Protein AF-A0AAE9CXM6-F1 (afdb_monomer)

InterPro domains:
  IPR001841 Zinc finger, RING-type [PS50089] (54-93)
  IPR001841 Zinc finger, RING-type [SM00184] (54-92)
  IPR013083 Zinc finger, RING/FYVE/PHD-type [G3DSA:3.30.40.10] (14-126)
  IPR017907 Zinc finger, RING-type, conserved site [PS00518] (68-77)
  IPR047126 RING finger protein 141-like [PTHR12109] (41-121)

Radius of gyration: 16.65 Å; Cα contacts (8 Å, |Δi|>4): 129; chains: 1; bounding box: 44×32×40 Å

Foldseek 3Di:
DPPDDDDADPVLVVLLVVLLVCLVPDPCCVVPVDDSVCSPVSLQVVQADPVSAGPVPNPHHFFKQFSNSHTGNPVVVVVQVVVDVWDADPPPRHTDNCRRVRIDTDDDDDDPVVVVVVVVVVVVVD

Mean predicted aligned error: 8.22 Å

Nearest PDB structures (foldseek):
  7l3l-assembly2_C  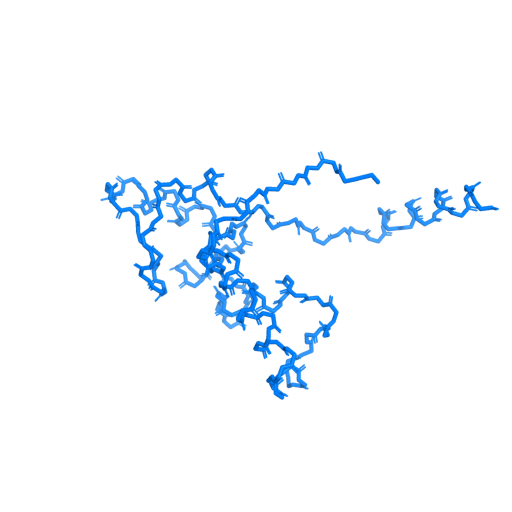TM=8.000E-01  e=2.010E-01  Homo sapiens
  5fey-assembly1_B  TM=5.938E-01  e=2.143E-01  Homo sapiens
  5y88-assembly1_r  TM=5.022E-01  e=2.307E+00  Saccharomyces cerevisiae S288C
  2dam-assembly1_A  TM=4.780E-01  e=8.332E+00  Homo sapiens

Solvent-accessible surface area (backbone atoms only — not comparable to full-atom values): 7677 Å² total; per-residue (Å²): 130,87,88,76,87,81,90,69,52,73,68,38,44,50,50,53,50,52,50,52,50,45,58,75,68,43,75,62,52,75,76,48,97,52,60,92,86,41,68,66,61,57,40,47,61,74,32,25,42,97,86,54,18,7,64,87,77,68,72,45,56,54,44,32,29,31,64,85,58,49,32,30,24,58,68,62,52,56,53,49,48,75,81,27,95,75,42,49,42,91,84,81,57,51,74,41,93,50,59,72,84,59,32,41,80,55,78,76,81,78,52,73,67,57,54,52,52,51,53,57,50,57,64,70,79,109

Sequence (126 aa):
MVVSYKELTFREFLSTYDLHKLMITTKESRKRSVDPMSTSQFILTQTSDVEGNCVICMENINDLLLPCLHAFCIRCIANEMEYRHDFSCPICKTKIKNPIDDSWEVPDAPNQSEVNAYLKEVARDL

pLDDT: mean 81.4, std 12.78, range [47.34, 95.06]

Structure (mmCIF, N/CA/C/O backbone):
data_AF-A0AAE9CXM6-F1
#
_entry.id   AF-A0AAE9CXM6-F1
#
loop_
_atom_site.group_PDB
_atom_site.id
_atom_site.type_symbol
_atom_site.label_atom_id
_atom_site.label_alt_id
_atom_site.label_comp_id
_atom_site.label_asym_id
_atom_site.label_entity_id
_atom_site.label_seq_id
_atom_site.pdbx_PDB_ins_code
_atom_site.Cartn_x
_atom_site.Cartn_y
_atom_site.Cartn_z
_atom_site.occupancy
_atom_site.B_iso_or_equiv
_atom_site.auth_seq_id
_atom_site.auth_comp_id
_atom_site.auth_asym_id
_atom_site.auth_atom_id
_atom_site.pdbx_PDB_model_num
ATOM 1 N N . MET A 1 1 ? -24.964 -3.313 4.311 1.00 47.34 1 MET A N 1
ATOM 2 C CA . MET A 1 1 ? -24.925 -3.936 2.967 1.00 47.34 1 MET A CA 1
ATOM 3 C C . MET A 1 1 ? -23.498 -3.768 2.458 1.00 47.34 1 MET A C 1
ATOM 5 O O . MET A 1 1 ? -22.996 -2.658 2.564 1.00 47.34 1 MET A O 1
ATOM 9 N N . VAL A 1 2 ? -22.798 -4.831 2.048 1.00 49.75 2 VAL A N 1
ATOM 10 C CA . VAL A 1 2 ? -21.427 -4.697 1.512 1.00 49.75 2 VAL A CA 1
ATOM 11 C C . VAL A 1 2 ? -21.542 -4.116 0.105 1.00 49.75 2 VAL A C 1
ATOM 13 O O . VAL A 1 2 ? -22.196 -4.716 -0.742 1.00 49.75 2 VAL A O 1
ATOM 16 N N . VAL A 1 3 ? -20.984 -2.923 -0.105 1.00 62.44 3 VAL A N 1
ATOM 17 C CA . VAL A 1 3 ? -21.179 -2.137 -1.339 1.00 62.44 3 VAL A CA 1
ATOM 18 C C . VAL A 1 3 ? -20.180 -2.529 -2.434 1.00 62.44 3 VAL A C 1
ATOM 20 O O . VAL A 1 3 ? -20.457 -2.35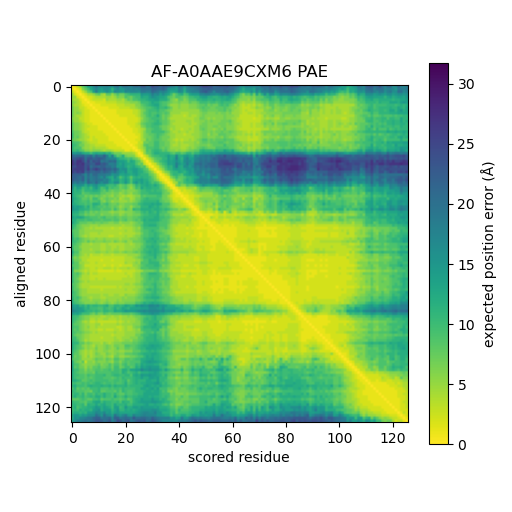8 -3.616 1.00 62.44 3 VAL A O 1
ATOM 23 N N . SER A 1 4 ? -19.042 -3.107 -2.047 1.00 67.69 4 SER A N 1
ATOM 24 C CA . SER A 1 4 ? -18.039 -3.683 -2.939 1.00 67.69 4 SER A CA 1
ATOM 25 C C . SER A 1 4 ? -17.230 -4.747 -2.194 1.00 67.69 4 SER A C 1
ATOM 27 O O . SER A 1 4 ? -17.083 -4.702 -0.972 1.00 67.69 4 SER A O 1
ATOM 29 N N . TYR A 1 5 ? -16.725 -5.731 -2.928 1.00 73.69 5 TYR A N 1
ATOM 30 C CA . TYR A 1 5 ? -15.785 -6.719 -2.419 1.00 73.69 5 TYR A CA 1
ATOM 31 C C . TYR A 1 5 ? -14.724 -6.974 -3.482 1.00 73.69 5 TYR A C 1
ATOM 33 O O . TYR A 1 5 ? -14.954 -6.751 -4.671 1.00 73.69 5 TYR A O 1
ATOM 41 N N . LYS A 1 6 ? -13.560 -7.446 -3.051 1.00 75.44 6 LYS A N 1
ATOM 42 C CA . LYS A 1 6 ? -12.463 -7.804 -3.942 1.00 75.44 6 LYS A CA 1
ATOM 43 C C . LYS A 1 6 ? -11.959 -9.183 -3.570 1.00 75.44 6 LYS A C 1
ATOM 45 O O . LYS A 1 6 ? -11.727 -9.480 -2.398 1.00 75.44 6 LYS A O 1
ATOM 50 N N . GLU A 1 7 ? -11.858 -10.033 -4.580 1.00 83.31 7 GLU A N 1
ATOM 51 C CA . GLU A 1 7 ? -11.359 -11.388 -4.418 1.00 83.31 7 GLU A CA 1
ATOM 52 C C . GLU A 1 7 ? -9.841 -11.350 -4.261 1.00 83.31 7 GLU A C 1
ATOM 54 O O . GLU A 1 7 ? -9.129 -10.782 -5.087 1.00 83.31 7 GLU A O 1
ATOM 59 N N . LEU A 1 8 ? -9.357 -11.947 -3.174 1.00 83.00 8 LEU A N 1
ATOM 60 C CA . LEU A 1 8 ? -7.933 -12.098 -2.923 1.00 83.00 8 LEU A CA 1
ATOM 61 C C . LEU A 1 8 ? -7.427 -13.363 -3.602 1.00 83.00 8 LEU A C 1
ATOM 63 O O . LEU A 1 8 ? -7.972 -14.454 -3.412 1.00 83.00 8 LEU A O 1
ATOM 67 N N . THR A 1 9 ? -6.315 -13.250 -4.313 1.00 86.19 9 THR A N 1
ATOM 68 C CA . THR A 1 9 ? -5.516 -14.418 -4.668 1.00 86.19 9 THR A CA 1
ATOM 69 C C . THR A 1 9 ? -4.988 -15.088 -3.401 1.00 86.19 9 THR A C 1
ATOM 71 O O . THR A 1 9 ? -4.827 -14.466 -2.349 1.00 86.19 9 THR A O 1
ATOM 74 N N . PHE A 1 10 ? -4.628 -16.369 -3.500 1.00 87.75 10 PHE A N 1
ATOM 75 C CA . PHE A 1 10 ? -4.067 -17.105 -2.365 1.00 87.75 10 PHE A CA 1
ATOM 76 C C . PHE A 1 10 ? -2.835 -16.413 -1.750 1.00 87.75 10 PHE A C 1
ATOM 78 O O . PHE A 1 10 ? -2.671 -16.397 -0.534 1.00 87.75 10 PHE A O 1
ATOM 85 N N . ARG A 1 11 ? -1.984 -15.789 -2.577 1.00 84.00 11 ARG A N 1
ATOM 86 C CA . ARG A 1 11 ? -0.796 -15.058 -2.108 1.00 84.00 11 ARG A CA 1
ATOM 87 C C . ARG A 1 11 ? -1.163 -13.805 -1.313 1.00 84.00 11 ARG A C 1
ATOM 89 O O . ARG A 1 11 ? -0.543 -13.540 -0.284 1.00 84.00 11 ARG A O 1
ATOM 96 N N . GLU A 1 12 ? -2.132 -13.037 -1.797 1.00 82.81 12 GLU A N 1
ATOM 97 C CA . GLU A 1 12 ? -2.609 -11.840 -1.101 1.00 82.81 12 GLU A CA 1
ATOM 98 C C . GLU A 1 12 ? -3.301 -12.229 0.205 1.00 82.81 12 GLU A C 1
ATOM 100 O O . GLU A 1 12 ? -2.985 -11.663 1.245 1.00 82.81 12 GLU A O 1
ATOM 105 N N . PHE A 1 13 ? -4.133 -13.277 0.187 1.00 88.00 13 PHE A N 1
ATOM 106 C CA . PHE A 1 13 ? -4.755 -13.821 1.394 1.00 88.00 13 PHE A CA 1
ATOM 107 C C . PHE A 1 13 ? -3.722 -14.204 2.457 1.00 88.00 13 PHE A C 1
ATOM 109 O O . PHE A 1 13 ? -3.863 -13.809 3.613 1.00 88.00 13 PHE A O 1
ATOM 116 N N . LEU A 1 14 ? -2.667 -14.936 2.081 1.00 87.75 14 LEU A N 1
ATOM 117 C CA . LEU A 1 14 ? -1.596 -15.292 3.015 1.00 87.75 14 LEU A CA 1
ATOM 118 C C . LEU A 1 14 ? -0.908 -14.051 3.584 1.00 87.75 14 LEU A C 1
ATOM 120 O O . LEU A 1 14 ? -0.665 -13.992 4.784 1.00 87.75 14 LEU A O 1
ATOM 124 N N . SER A 1 15 ? -0.664 -13.038 2.750 1.00 82.25 15 SER A N 1
ATOM 125 C CA . SER A 1 15 ? -0.055 -11.780 3.192 1.00 82.25 15 SER A CA 1
ATOM 126 C C . SER A 1 15 ? -0.943 -11.064 4.219 1.00 82.25 15 SER A C 1
ATOM 128 O O . SER A 1 15 ? -0.451 -10.624 5.258 1.00 82.25 15 SER A O 1
ATOM 130 N N . THR A 1 16 ? -2.259 -11.005 3.984 1.00 81.75 16 THR A N 1
ATOM 131 C CA . THR A 1 16 ? -3.235 -10.415 4.920 1.00 81.75 16 THR A CA 1
ATOM 132 C C . THR A 1 16 ? -3.326 -11.206 6.210 1.00 81.75 16 THR A C 1
ATOM 134 O O . THR A 1 16 ? -3.312 -10.622 7.294 1.00 81.75 16 THR A O 1
ATOM 137 N N . TYR A 1 17 ? -3.372 -12.531 6.111 1.00 84.38 17 TYR A N 1
ATOM 138 C CA . TYR A 1 17 ? -3.418 -13.415 7.265 1.00 84.38 17 TYR A CA 1
ATOM 139 C C . TYR A 1 17 ? -2.161 -13.291 8.132 1.00 84.38 17 TYR A C 1
ATOM 141 O O . TYR A 1 17 ? -2.273 -13.142 9.349 1.00 84.38 17 TYR A O 1
ATOM 149 N N . ASP A 1 18 ? -0.974 -13.310 7.524 1.00 83.81 18 ASP A N 1
ATOM 150 C CA . ASP A 1 18 ? 0.299 -13.201 8.235 1.00 83.81 18 ASP A CA 1
ATOM 151 C C . ASP A 1 18 ? 0.432 -11.849 8.934 1.00 83.81 18 ASP A C 1
ATOM 153 O O . ASP A 1 18 ? 0.844 -11.795 10.095 1.00 83.81 18 ASP A O 1
ATOM 157 N N . LEU A 1 19 ? 0.017 -10.763 8.278 1.00 79.12 19 LEU A N 1
ATOM 158 C CA . LEU A 1 19 ? 0.032 -9.434 8.878 1.00 79.12 19 LEU A CA 1
ATOM 159 C C . LEU A 1 19 ? -0.953 -9.317 10.046 1.00 79.12 19 LEU A C 1
ATOM 161 O O . LEU A 1 19 ? -0.601 -8.798 11.103 1.00 79.12 19 LEU A O 1
ATOM 165 N N . HIS A 1 20 ? -2.169 -9.836 9.890 1.00 79.94 20 HIS A N 1
ATOM 166 C CA . HIS A 1 20 ? -3.167 -9.857 10.957 1.00 79.94 20 HIS A CA 1
ATOM 167 C C . HIS A 1 20 ? -2.700 -10.708 12.148 1.00 79.94 20 HIS A C 1
ATOM 169 O O . HIS A 1 20 ? -2.801 -10.304 13.308 1.00 79.94 20 HIS A O 1
ATOM 175 N N . LYS A 1 21 ? -2.094 -11.868 11.876 1.00 82.94 21 LYS A N 1
ATOM 176 C CA . LYS A 1 21 ? -1.462 -12.705 12.897 1.00 82.94 21 LYS A CA 1
ATOM 177 C C . LYS A 1 21 ? -0.321 -11.964 13.591 1.00 82.94 21 LYS A C 1
ATOM 179 O O . LYS A 1 21 ? -0.204 -12.049 14.813 1.00 82.94 21 LYS A O 1
ATOM 184 N N . LEU A 1 22 ? 0.504 -11.224 12.851 1.00 77.69 22 LEU A N 1
ATOM 185 C CA . LEU A 1 22 ? 1.571 -10.399 13.414 1.00 77.69 22 LEU A CA 1
ATOM 186 C C . LEU A 1 22 ? 0.997 -9.312 14.329 1.00 77.69 22 LEU A C 1
ATOM 188 O O . LEU A 1 22 ? 1.463 -9.179 15.457 1.00 77.69 22 LEU A O 1
ATOM 192 N N . MET A 1 23 ? -0.038 -8.591 13.900 1.00 75.69 23 MET A N 1
ATOM 193 C CA . MET A 1 23 ? -0.720 -7.571 14.705 1.00 75.69 23 MET A CA 1
ATOM 194 C C . MET A 1 23 ? -1.217 -8.142 16.042 1.00 75.69 23 MET A C 1
ATOM 196 O O . MET A 1 23 ? -0.944 -7.573 17.095 1.00 75.69 23 MET A O 1
ATOM 200 N N . ILE A 1 24 ? -1.874 -9.307 16.020 1.00 75.44 24 ILE A N 1
ATOM 201 C CA . ILE A 1 24 ? -2.423 -9.947 17.229 1.00 75.44 24 ILE A CA 1
ATOM 202 C C . ILE A 1 24 ? -1.321 -10.496 18.150 1.00 75.44 24 ILE A C 1
ATOM 204 O O . ILE A 1 24 ? -1.470 -10.507 19.372 1.00 75.44 24 ILE A O 1
ATOM 208 N N . THR A 1 25 ? -0.215 -10.988 17.587 1.00 78.75 25 THR A N 1
ATOM 209 C CA . THR A 1 25 ? 0.838 -11.676 18.359 1.00 78.75 25 THR A CA 1
ATOM 210 C C . THR A 1 25 ? 1.961 -10.754 18.831 1.00 78.75 25 THR A C 1
ATOM 212 O O . THR A 1 25 ? 2.636 -11.065 19.818 1.00 78.75 25 THR A O 1
ATOM 215 N N . THR A 1 26 ? 2.184 -9.617 18.167 1.00 70.62 26 THR A N 1
ATOM 216 C CA . THR A 1 26 ? 3.255 -8.683 18.528 1.00 70.62 26 THR A CA 1
ATOM 217 C C . THR A 1 26 ? 2.870 -7.815 19.724 1.00 70.62 26 THR A C 1
ATOM 219 O O . THR A 1 26 ? 1.892 -7.075 19.732 1.00 70.62 26 THR A O 1
ATOM 222 N N . LYS A 1 27 ? 3.711 -7.843 20.765 1.00 56.69 27 LYS A N 1
ATOM 223 C CA . LYS A 1 27 ? 3.567 -6.983 21.956 1.00 56.69 27 LYS A CA 1
ATOM 224 C C . LYS A 1 27 ? 3.818 -5.488 21.667 1.00 56.69 27 LYS A C 1
ATOM 226 O O . LYS A 1 27 ? 3.517 -4.655 22.518 1.00 56.69 27 LYS A O 1
ATOM 231 N N . GLU A 1 28 ? 4.355 -5.155 20.489 1.00 52.31 28 GLU A N 1
ATOM 232 C CA . GLU A 1 28 ? 4.630 -3.789 20.004 1.00 52.31 28 GLU A CA 1
ATOM 233 C C . GLU A 1 28 ? 3.355 -2.953 19.788 1.00 52.31 28 GLU A C 1
ATOM 235 O O . GLU A 1 28 ? 3.415 -1.730 19.914 1.00 52.31 28 GLU A O 1
ATOM 240 N N . SER A 1 29 ? 2.186 -3.588 19.607 1.00 48.91 29 SER A N 1
ATOM 241 C CA . SER A 1 29 ? 0.885 -2.895 19.598 1.00 48.91 29 SER A CA 1
ATOM 242 C C . SER A 1 29 ? 0.572 -2.168 20.917 1.00 48.91 29 SER A C 1
ATOM 244 O O . SER A 1 29 ? -0.341 -1.355 20.954 1.00 48.91 29 SER A O 1
ATOM 246 N N . ARG A 1 30 ? 1.311 -2.429 22.011 1.00 48.69 30 ARG A N 1
ATOM 247 C CA . ARG A 1 30 ? 1.174 -1.675 23.273 1.00 48.69 30 ARG A CA 1
ATOM 248 C C . ARG A 1 30 ? 2.050 -0.423 23.365 1.00 48.69 30 ARG A C 1
ATOM 250 O O . ARG A 1 30 ? 1.839 0.365 24.280 1.00 48.69 30 ARG A O 1
ATOM 257 N N . LYS A 1 31 ? 3.071 -0.265 22.510 1.00 48.44 31 LYS A N 1
ATOM 258 C CA . LYS A 1 31 ? 4.031 0.857 22.595 1.00 48.44 31 LYS A CA 1
ATOM 259 C C . LYS A 1 31 ? 3.666 2.034 21.702 1.00 48.44 31 LYS A C 1
ATOM 261 O O . LYS A 1 31 ? 3.903 3.173 22.086 1.00 48.44 31 LYS A O 1
ATOM 266 N N . ARG A 1 32 ? 3.099 1.767 20.529 1.00 50.84 32 ARG A N 1
ATOM 267 C CA . ARG A 1 32 ? 2.437 2.781 19.705 1.00 50.84 32 ARG A CA 1
ATOM 268 C C . ARG A 1 32 ? 0.956 2.664 20.020 1.00 50.84 32 ARG A C 1
ATOM 270 O O . ARG A 1 32 ? 0.461 1.548 20.097 1.00 50.84 32 ARG A O 1
ATOM 277 N N . SER A 1 33 ? 0.276 3.775 20.261 1.00 52.41 33 SER A N 1
ATOM 278 C CA . SER A 1 33 ? -1.160 3.869 20.553 1.00 52.41 33 SER A CA 1
ATOM 279 C C . SER A 1 33 ? -2.021 3.462 19.346 1.00 52.41 33 SER A C 1
ATOM 281 O O . SER A 1 33 ? -2.832 4.243 18.861 1.00 52.41 33 SER A O 1
ATOM 283 N N . VAL A 1 34 ? -1.776 2.278 18.793 1.00 52.97 34 VAL A N 1
ATOM 284 C CA . VAL A 1 34 ? -2.547 1.696 17.705 1.00 52.97 34 VAL A CA 1
ATOM 285 C C . VAL A 1 34 ? -3.688 0.954 18.371 1.00 52.97 34 VAL A C 1
ATOM 287 O O . VAL A 1 34 ? 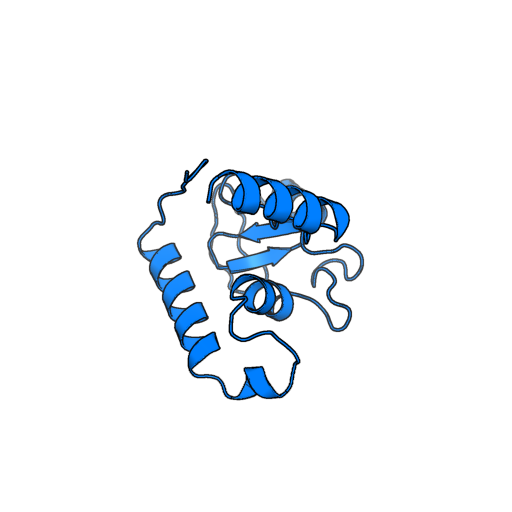-3.451 0.050 19.177 1.00 52.97 34 VAL A O 1
ATOM 290 N N . ASP A 1 35 ? -4.915 1.376 18.078 1.00 54.78 35 ASP A N 1
ATOM 291 C CA . ASP A 1 35 ? -6.094 0.663 18.543 1.00 54.78 35 ASP A CA 1
ATOM 292 C C . ASP A 1 35 ? -6.019 -0.780 18.000 1.00 54.78 35 ASP A C 1
ATOM 294 O O . ASP A 1 35 ? -5.944 -0.968 16.779 1.00 54.78 35 ASP A O 1
ATOM 298 N N . PRO A 1 36 ? -5.998 -1.811 18.865 1.00 50.50 36 PRO A N 1
ATOM 299 C CA . PRO A 1 36 ? -5.897 -3.206 18.439 1.00 50.50 36 PRO A CA 1
ATOM 300 C C . PRO A 1 36 ? -7.079 -3.656 17.565 1.00 50.50 36 PRO A C 1
ATOM 302 O O . PRO A 1 36 ? -7.015 -4.733 16.975 1.00 50.50 36 PRO A O 1
ATOM 305 N N . MET A 1 37 ? -8.137 -2.849 17.453 1.00 53.34 37 MET A N 1
ATOM 306 C CA . MET A 1 37 ? -9.281 -3.080 16.577 1.00 53.34 37 MET A CA 1
ATOM 307 C C . MET A 1 37 ? -9.093 -2.520 15.151 1.00 53.34 37 MET A C 1
ATOM 309 O O . MET A 1 37 ? -9.935 -2.775 14.293 1.00 53.34 37 MET A O 1
ATOM 313 N N . SER A 1 38 ? -8.013 -1.779 14.865 1.00 67.00 38 SER A N 1
ATOM 314 C CA . SER A 1 38 ? -7.778 -1.132 13.563 1.00 67.00 38 SER A CA 1
ATOM 315 C C . SER A 1 38 ? -6.605 -1.756 12.799 1.00 67.00 38 SER A C 1
ATOM 317 O O . SER A 1 38 ? -5.470 -1.273 12.819 1.00 67.00 38 SER A O 1
ATOM 319 N N . THR A 1 39 ? -6.873 -2.853 12.082 1.00 67.88 39 THR A N 1
ATOM 320 C CA . THR A 1 39 ? -5.879 -3.516 11.212 1.00 67.88 39 THR A CA 1
ATOM 321 C C . THR A 1 39 ? -5.336 -2.580 10.129 1.00 67.88 39 THR A C 1
ATOM 323 O O . THR A 1 39 ? -4.160 -2.660 9.777 1.00 67.88 39 THR A O 1
ATOM 326 N N . SER A 1 40 ? -6.159 -1.648 9.645 1.00 67.94 40 SER A N 1
ATOM 327 C CA . SER A 1 40 ? -5.772 -0.625 8.668 1.00 67.94 40 SER A CA 1
ATOM 328 C C . SER A 1 40 ? -4.689 0.312 9.204 1.00 67.94 40 SER A C 1
ATOM 330 O O . SER A 1 40 ? -3.712 0.580 8.510 1.00 67.94 40 SER A O 1
ATOM 332 N N . GLN A 1 41 ? -4.788 0.758 10.457 1.00 68.88 41 GLN A N 1
ATOM 333 C CA . GLN A 1 41 ? -3.791 1.657 11.043 1.00 68.88 41 GLN A CA 1
ATOM 334 C C . GLN A 1 41 ? -2.439 0.959 11.261 1.00 68.88 41 GLN A C 1
ATOM 336 O O . GLN A 1 41 ? -1.380 1.561 11.065 1.00 68.88 41 GLN A O 1
ATOM 341 N N . PHE A 1 42 ? -2.458 -0.333 11.603 1.00 73.75 42 PHE A N 1
ATOM 342 C CA . PHE A 1 42 ? -1.242 -1.144 11.685 1.00 73.75 42 PHE A CA 1
ATOM 343 C C . PHE A 1 42 ? -0.557 -1.294 10.319 1.00 73.75 42 PHE A C 1
ATOM 345 O O . PHE A 1 42 ? 0.658 -1.152 10.234 1.00 73.75 42 PHE A O 1
ATOM 352 N N . ILE A 1 43 ? -1.325 -1.527 9.249 1.00 74.19 43 ILE A N 1
ATOM 353 C CA . ILE A 1 43 ? -0.808 -1.604 7.873 1.00 74.19 43 ILE A CA 1
ATOM 354 C C . ILE A 1 43 ? -0.092 -0.306 7.483 1.00 74.19 43 ILE A C 1
ATOM 356 O O . ILE A 1 43 ? 1.068 -0.337 7.076 1.00 74.19 43 ILE A O 1
ATOM 360 N N . LEU A 1 44 ? -0.774 0.832 7.634 1.00 72.25 44 LEU A N 1
ATOM 361 C CA . LEU A 1 44 ? -0.276 2.126 7.159 1.00 72.25 44 LEU A CA 1
ATOM 362 C C . LEU A 1 44 ? 1.006 2.536 7.883 1.00 72.25 44 LEU A C 1
ATOM 364 O O . LEU A 1 44 ? 1.968 2.954 7.250 1.00 72.25 44 LEU A O 1
ATOM 368 N N . THR A 1 45 ? 1.056 2.340 9.201 1.00 69.88 45 THR A N 1
ATOM 369 C CA . THR A 1 45 ? 2.207 2.741 10.025 1.00 69.88 45 THR A CA 1
ATOM 370 C C . THR A 1 45 ? 3.458 1.884 9.824 1.00 69.88 45 THR A C 1
ATOM 372 O O . THR A 1 45 ? 4.547 2.319 10.196 1.00 69.88 45 THR A O 1
ATOM 375 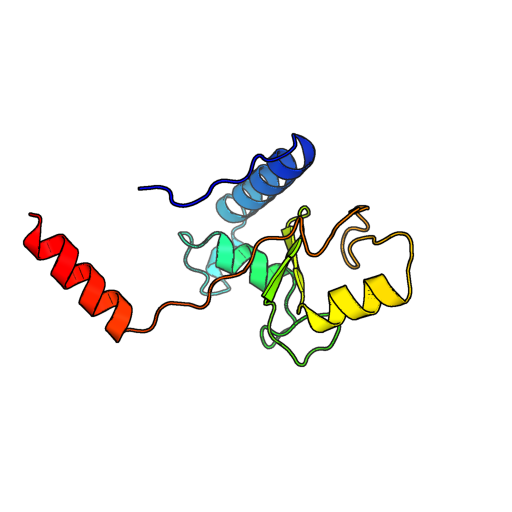N N . GLN A 1 46 ? 3.347 0.682 9.249 1.00 70.44 46 GLN A N 1
ATOM 376 C CA . GLN A 1 46 ? 4.515 -0.147 8.912 1.00 70.44 46 GLN A CA 1
ATOM 377 C C . GLN A 1 46 ? 5.267 0.372 7.682 1.00 70.44 46 GLN A C 1
ATOM 379 O O . GLN A 1 46 ? 6.444 0.061 7.508 1.00 70.44 46 GLN A O 1
ATOM 384 N N . THR A 1 47 ? 4.601 1.151 6.828 1.00 73.69 47 THR A N 1
ATOM 385 C CA . THR A 1 47 ? 5.164 1.667 5.571 1.00 73.69 47 THR A CA 1
ATOM 386 C C . THR A 1 47 ? 5.124 3.183 5.477 1.00 73.69 47 THR A C 1
ATOM 388 O O . THR A 1 47 ? 5.227 3.745 4.386 1.00 73.69 47 THR A O 1
ATOM 391 N N . SER A 1 48 ? 4.979 3.836 6.624 1.00 83.31 48 SER A N 1
ATOM 392 C CA . SER A 1 48 ? 5.139 5.272 6.780 1.00 83.31 48 SER A CA 1
ATOM 393 C C . SER A 1 48 ? 6.498 5.597 7.394 1.00 83.31 48 SER A C 1
ATOM 395 O O . SER A 1 48 ? 7.117 4.766 8.064 1.00 83.31 48 SER A O 1
ATOM 397 N N . ASP A 1 49 ? 6.965 6.817 7.163 1.00 85.81 49 ASP A N 1
ATOM 398 C CA . ASP A 1 49 ? 8.085 7.388 7.896 1.00 85.81 49 ASP A CA 1
ATOM 399 C C . ASP A 1 49 ? 7.698 7.713 9.354 1.00 85.81 49 ASP A C 1
ATOM 401 O O . ASP A 1 49 ? 6.631 7.339 9.853 1.00 85.81 49 ASP A O 1
ATOM 405 N N . VAL A 1 50 ? 8.590 8.405 10.066 1.00 82.62 50 VAL A N 1
ATOM 406 C CA . VAL A 1 50 ? 8.384 8.775 11.474 1.00 82.62 50 VAL A CA 1
ATOM 407 C C . VAL A 1 50 ? 7.232 9.764 11.691 1.00 82.62 50 VAL A C 1
ATOM 409 O O . VAL A 1 50 ? 6.709 9.828 12.802 1.00 82.62 50 VAL A O 1
ATOM 412 N N . GLU A 1 51 ? 6.828 10.503 10.656 1.00 83.88 51 GLU A N 1
ATOM 413 C CA . GLU A 1 51 ? 5.744 11.493 10.685 1.00 83.88 51 GLU A CA 1
ATOM 414 C C . GLU A 1 51 ? 4.424 10.941 10.127 1.00 83.88 51 GLU A C 1
ATOM 416 O O . GLU A 1 51 ? 3.393 11.606 10.206 1.00 83.88 51 GLU A O 1
ATOM 421 N N . GLY A 1 52 ? 4.417 9.704 9.621 1.00 83.38 52 GLY A N 1
ATOM 422 C CA . GLY A 1 52 ? 3.238 9.086 9.016 1.00 83.38 52 GLY A CA 1
ATOM 423 C C . GLY A 1 52 ? 3.162 9.247 7.494 1.00 83.38 52 GLY A C 1
ATOM 424 O O . GLY A 1 52 ? 2.240 8.706 6.880 1.00 83.38 52 GLY A O 1
ATOM 425 N N . ASN A 1 53 ? 4.135 9.910 6.872 1.00 90.88 53 ASN A N 1
ATOM 426 C CA . ASN A 1 53 ? 4.179 10.170 5.438 1.00 90.88 53 ASN A CA 1
ATOM 427 C C . ASN A 1 53 ? 4.744 8.975 4.662 1.00 90.88 53 ASN A C 1
ATOM 429 O O . ASN A 1 53 ? 5.370 8.063 5.205 1.00 90.88 53 ASN A O 1
ATOM 433 N N . CYS A 1 54 ? 4.531 8.976 3.353 1.00 92.44 54 CYS A N 1
ATOM 434 C CA . CYS A 1 54 ? 5.033 7.971 2.435 1.00 92.44 54 CYS A CA 1
ATOM 435 C C . CYS A 1 54 ? 6.555 7.863 2.513 1.00 92.44 54 CYS A C 1
ATOM 437 O O . CYS A 1 54 ? 7.264 8.827 2.250 1.00 92.44 54 CYS A O 1
ATOM 439 N N . VAL A 1 55 ? 7.069 6.656 2.752 1.00 92.44 55 VAL A N 1
ATOM 440 C CA . VAL A 1 55 ? 8.516 6.397 2.901 1.00 92.44 55 VAL A CA 1
ATOM 441 C C . VAL A 1 55 ? 9.364 6.700 1.661 1.00 92.44 55 VAL A C 1
ATOM 443 O O . VAL A 1 55 ? 10.587 6.716 1.759 1.00 92.44 55 VAL A O 1
ATOM 446 N N . ILE A 1 56 ? 8.746 6.902 0.492 1.00 93.38 56 ILE A N 1
ATOM 447 C CA . ILE A 1 56 ? 9.465 7.230 -0.747 1.00 93.38 56 ILE A CA 1
ATOM 448 C C . ILE A 1 56 ? 9.753 8.732 -0.825 1.00 93.38 56 ILE A C 1
ATOM 450 O O . ILE A 1 56 ? 10.891 9.110 -1.081 1.00 93.38 56 ILE A O 1
ATOM 454 N N . CYS A 1 57 ? 8.733 9.577 -0.637 1.00 95.00 57 CYS A N 1
ATOM 455 C CA . CYS A 1 57 ? 8.877 11.033 -0.759 1.00 95.00 57 CYS A CA 1
ATOM 456 C C . CYS A 1 57 ? 9.034 11.757 0.580 1.00 95.00 57 CYS A C 1
ATOM 458 O O . CYS A 1 57 ? 9.532 12.871 0.579 1.00 95.00 57 CYS A O 1
ATOM 460 N N . MET A 1 58 ? 8.613 11.148 1.693 1.00 94.50 58 MET A N 1
ATOM 461 C CA . MET A 1 58 ? 8.569 11.745 3.038 1.00 94.50 58 MET A CA 1
ATOM 462 C C . MET A 1 58 ? 7.730 13.035 3.117 1.00 94.50 58 MET A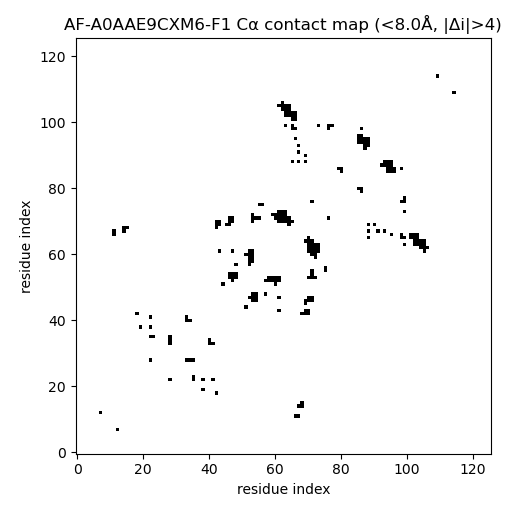 C 1
ATOM 464 O O . MET A 1 58 ? 7.908 13.849 4.013 1.00 94.50 58 MET A O 1
ATOM 468 N N . GLU A 1 59 ? 6.809 13.227 2.167 1.00 94.75 59 GLU A N 1
ATOM 469 C CA . GLU A 1 59 ? 6.025 14.464 2.025 1.00 94.75 59 GLU A CA 1
ATOM 470 C C . GLU A 1 59 ? 4.512 14.220 2.025 1.00 94.75 59 GLU A C 1
ATOM 472 O O . GLU A 1 59 ? 3.760 14.954 2.655 1.00 94.75 59 GLU A O 1
ATOM 477 N N . ASN A 1 60 ? 4.047 13.213 1.280 1.00 93.31 60 ASN A N 1
ATOM 478 C CA . ASN A 1 60 ? 2.620 12.954 1.079 1.00 93.31 60 ASN A CA 1
ATOM 479 C C . ASN A 1 60 ? 2.166 11.784 1.949 1.00 93.31 60 ASN A C 1
ATOM 481 O O . ASN A 1 60 ? 2.935 10.845 2.146 1.00 93.31 60 ASN A O 1
ATOM 485 N N . ILE A 1 61 ? 0.911 11.792 2.393 1.00 89.81 61 ILE A N 1
ATOM 486 C CA . ILE A 1 61 ? 0.311 10.656 3.100 1.00 89.81 61 ILE A CA 1
ATOM 487 C C . ILE A 1 61 ? 0.148 9.432 2.184 1.00 89.81 61 ILE A C 1
ATOM 489 O O . ILE A 1 61 ? 0.250 9.510 0.958 1.00 89.81 61 ILE A O 1
ATOM 493 N N . ASN A 1 62 ? -0.032 8.266 2.799 1.00 89.50 62 ASN A N 1
ATOM 494 C CA . ASN A 1 62 ? -0.231 7.012 2.084 1.00 89.50 62 ASN A CA 1
ATOM 495 C C . ASN A 1 62 ? -1.698 6.861 1.654 1.00 89.50 62 ASN A C 1
ATOM 497 O O . ASN A 1 62 ? -2.545 6.563 2.489 1.00 89.50 62 ASN A O 1
ATOM 501 N N . ASP A 1 63 ? -1.955 6.977 0.350 1.00 88.25 63 ASP A N 1
ATOM 502 C CA . ASP A 1 63 ? -3.309 6.902 -0.229 1.00 88.25 63 ASP A CA 1
ATOM 503 C C . ASP A 1 63 ? -3.607 5.538 -0.874 1.00 88.25 63 ASP A C 1
ATOM 505 O O . ASP A 1 63 ? -4.751 5.218 -1.197 1.00 88.25 63 ASP A O 1
ATOM 509 N N . LEU A 1 64 ? -2.562 4.736 -1.104 1.00 89.00 64 LEU A N 1
ATOM 510 C CA . LEU A 1 64 ? -2.622 3.546 -1.940 1.00 89.00 64 LEU A CA 1
ATOM 511 C C . LEU A 1 64 ? -1.991 2.352 -1.233 1.00 89.00 64 LEU A C 1
ATOM 513 O O . LEU A 1 64 ? -0.787 2.339 -0.965 1.00 89.00 64 LEU A O 1
ATOM 517 N N . LEU A 1 65 ? -2.793 1.322 -0.966 1.00 89.12 65 LEU A N 1
ATOM 518 C CA . LEU A 1 65 ? -2.343 0.065 -0.376 1.00 89.12 65 LEU A CA 1
ATOM 519 C C . LEU A 1 65 ? -2.167 -1.003 -1.458 1.00 89.12 65 LEU A C 1
ATOM 521 O O . LEU A 1 65 ? -3.132 -1.458 -2.067 1.00 89.12 65 LEU A O 1
ATOM 525 N N . LEU A 1 66 ? -0.933 -1.448 -1.685 1.00 90.06 66 LEU A N 1
ATOM 526 C CA . LEU A 1 66 ? -0.644 -2.483 -2.678 1.00 90.06 66 LEU A CA 1
ATOM 527 C C . LEU A 1 66 ? -1.156 -3.873 -2.240 1.00 90.06 66 LEU A C 1
ATOM 529 O O . LEU A 1 66 ? -1.248 -4.140 -1.041 1.00 90.06 66 LEU A O 1
ATOM 533 N N . PRO A 1 67 ? -1.338 -4.825 -3.180 1.00 87.81 67 PRO A N 1
ATOM 534 C CA . PRO A 1 67 ? -1.615 -6.247 -2.905 1.00 87.81 67 PRO A CA 1
ATOM 535 C C . PRO A 1 67 ? -0.726 -6.924 -1.855 1.00 87.81 67 PRO A C 1
ATOM 537 O O . PRO A 1 67 ? -1.140 -7.835 -1.145 1.00 87.81 67 PRO A O 1
ATOM 540 N N . CYS A 1 68 ? 0.525 -6.475 -1.755 1.00 87.69 68 CYS A N 1
ATOM 541 C CA . CYS A 1 68 ? 1.498 -6.973 -0.786 1.00 87.69 68 CYS A CA 1
ATOM 542 C C . CYS A 1 68 ? 1.415 -6.282 0.588 1.00 87.69 68 CYS A C 1
ATOM 544 O O . CYS A 1 68 ? 2.327 -6.451 1.396 1.00 87.69 68 CYS A O 1
ATOM 546 N N . LEU A 1 69 ? 0.369 -5.485 0.825 1.00 87.06 69 LEU A N 1
ATOM 547 C CA . LEU A 1 69 ? 0.055 -4.756 2.059 1.00 87.06 69 LEU A CA 1
ATOM 548 C C . LEU A 1 69 ? 1.062 -3.688 2.476 1.00 87.06 69 LEU A C 1
ATOM 550 O O . LEU A 1 69 ? 1.156 -3.335 3.647 1.00 87.06 69 LEU A O 1
ATOM 554 N N . HIS A 1 70 ? 1.795 -3.157 1.506 1.00 89.00 70 HIS A N 1
ATOM 555 C CA . HIS A 1 70 ? 2.628 -1.985 1.713 1.00 89.00 70 HIS A CA 1
ATOM 556 C C . HIS A 1 70 ? 1.934 -0.769 1.105 1.00 89.00 70 HIS A C 1
ATOM 558 O O . HIS A 1 70 ? 1.446 -0.856 -0.026 1.00 89.00 70 HIS A O 1
ATOM 564 N N . ALA A 1 71 ? 1.883 0.333 1.849 1.00 91.00 71 ALA A N 1
ATOM 565 C CA . ALA A 1 71 ? 1.193 1.547 1.441 1.00 91.00 71 ALA A CA 1
ATOM 566 C C . ALA A 1 71 ? 2.168 2.658 1.032 1.00 91.00 71 ALA A C 1
ATOM 568 O O . ALA A 1 71 ? 3.246 2.797 1.614 1.00 91.00 71 ALA A O 1
ATOM 569 N N . PHE A 1 72 ? 1.774 3.437 0.025 1.00 92.38 72 PHE A N 1
ATOM 570 C CA . PHE A 1 72 ? 2.537 4.555 -0.533 1.00 92.38 72 PHE A CA 1
ATOM 571 C C . PHE A 1 72 ? 1.581 5.663 -0.995 1.00 92.38 72 PHE A C 1
ATOM 573 O O . PHE A 1 72 ? 0.387 5.420 -1.174 1.00 92.38 72 PHE A O 1
ATOM 580 N N . CYS A 1 73 ? 2.088 6.871 -1.245 1.00 93.44 73 CYS A N 1
ATOM 581 C CA . CYS A 1 73 ? 1.291 7.887 -1.928 1.00 93.44 73 CYS A CA 1
ATOM 582 C C . CYS A 1 73 ? 1.136 7.533 -3.415 1.00 93.44 73 CYS A C 1
ATOM 584 O O . CYS A 1 73 ? 2.057 6.994 -4.049 1.00 93.44 7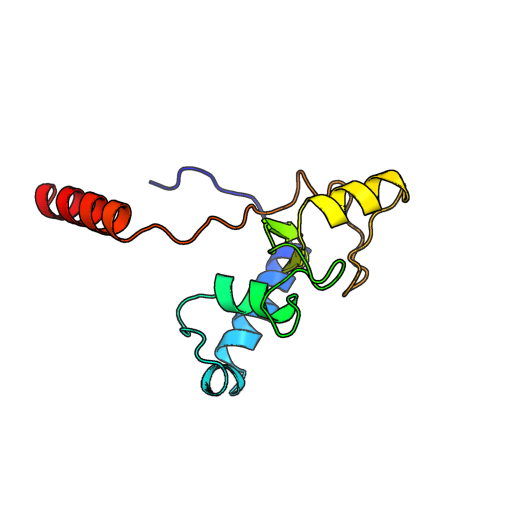3 CYS A O 1
ATOM 586 N N . ILE A 1 74 ? -0.016 7.873 -3.997 1.00 92.75 74 ILE A N 1
ATOM 587 C CA . ILE A 1 74 ? -0.318 7.547 -5.400 1.00 92.75 74 ILE A CA 1
ATOM 588 C C . ILE A 1 74 ? 0.698 8.165 -6.368 1.00 92.75 74 ILE A C 1
ATOM 590 O O . ILE A 1 74 ? 1.069 7.542 -7.361 1.00 92.75 74 ILE A O 1
ATOM 594 N N . ARG A 1 75 ? 1.221 9.356 -6.041 1.00 94.69 75 ARG A N 1
ATOM 595 C CA . ARG A 1 75 ? 2.220 10.068 -6.853 1.00 94.69 75 ARG A CA 1
ATOM 596 C C . ARG A 1 75 ? 3.502 9.259 -7.017 1.00 94.69 75 ARG A C 1
ATOM 598 O O . ARG A 1 75 ? 4.010 9.145 -8.127 1.00 94.69 75 ARG A O 1
ATOM 605 N N . CYS A 1 76 ? 4.008 8.670 -5.933 1.00 94.75 76 CYS A N 1
ATOM 606 C CA . CYS A 1 76 ? 5.226 7.868 -5.988 1.00 94.75 76 CYS A CA 1
ATOM 607 C C . CYS A 1 76 ? 5.024 6.575 -6.783 1.00 94.75 76 CYS A C 1
ATOM 609 O O . CYS A 1 76 ? 5.917 6.189 -7.532 1.00 94.75 76 CYS A O 1
ATOM 611 N N . ILE A 1 77 ? 3.863 5.926 -6.657 1.00 93.62 77 ILE A N 1
ATOM 612 C CA . ILE A 1 77 ? 3.565 4.705 -7.417 1.00 93.62 77 ILE A CA 1
ATOM 613 C C . ILE A 1 77 ? 3.394 5.006 -8.903 1.00 93.62 77 ILE A C 1
ATOM 615 O O . ILE A 1 77 ? 4.013 4.331 -9.720 1.00 93.62 77 ILE A O 1
ATOM 619 N N . ALA A 1 78 ? 2.633 6.043 -9.257 1.00 92.81 78 ALA A N 1
ATOM 620 C CA . ALA A 1 78 ? 2.458 6.461 -10.645 1.00 92.81 78 ALA A CA 1
ATOM 621 C C . ALA A 1 78 ? 3.801 6.814 -11.304 1.00 92.81 78 ALA A C 1
ATOM 623 O O . ALA A 1 78 ? 4.093 6.346 -12.401 1.00 92.81 78 ALA A O 1
ATOM 624 N N . ASN A 1 79 ? 4.653 7.561 -10.597 1.00 93.12 79 ASN A N 1
ATOM 625 C CA . ASN A 1 79 ? 5.991 7.900 -11.071 1.00 93.12 79 ASN A CA 1
ATOM 626 C C . ASN A 1 79 ? 6.850 6.641 -11.279 1.00 93.12 79 ASN A C 1
ATOM 628 O O . ASN A 1 79 ? 7.485 6.484 -12.313 1.00 93.12 79 ASN A O 1
ATOM 632 N N . GLU A 1 80 ? 6.844 5.696 -10.335 1.00 91.06 80 GLU A N 1
ATOM 633 C CA . GLU A 1 80 ? 7.607 4.448 -10.475 1.00 91.06 80 GLU A CA 1
ATOM 634 C C . GLU A 1 80 ? 7.146 3.607 -11.679 1.00 91.06 80 GLU A C 1
ATOM 636 O O . GLU A 1 80 ? 7.976 3.003 -12.362 1.00 91.06 80 GLU A O 1
ATOM 641 N N . MET A 1 81 ? 5.840 3.587 -11.961 1.00 89.75 81 MET A N 1
ATOM 642 C CA . MET A 1 81 ? 5.272 2.910 -13.133 1.00 89.75 81 MET A CA 1
ATOM 643 C C . MET A 1 81 ? 5.673 3.568 -14.455 1.00 89.75 81 MET A C 1
ATOM 645 O O . MET A 1 81 ? 5.818 2.871 -15.456 1.00 89.75 81 MET A O 1
ATOM 649 N N . GLU A 1 82 ? 5.865 4.888 -14.475 1.00 88.69 82 GLU A N 1
ATOM 650 C CA . GLU A 1 82 ? 6.303 5.611 -15.673 1.00 88.69 82 GLU A CA 1
ATOM 651 C C . GLU A 1 82 ? 7.732 5.216 -16.075 1.00 88.69 82 GLU A C 1
ATOM 653 O O . GLU A 1 82 ? 8.016 5.001 -17.254 1.00 88.69 82 GLU A O 1
ATOM 658 N N . TYR A 1 83 ? 8.628 5.048 -15.097 1.00 84.19 83 TYR A N 1
ATOM 659 C CA . TYR A 1 83 ? 10.034 4.718 -15.357 1.00 84.19 83 TYR A CA 1
ATOM 660 C C . TYR A 1 83 ? 10.331 3.215 -15.421 1.00 84.19 83 TYR A C 1
ATOM 662 O O . TYR A 1 83 ? 11.409 2.829 -15.885 1.00 84.19 83 TYR A O 1
ATOM 670 N N . ARG A 1 84 ? 9.432 2.346 -14.940 1.00 80.38 84 ARG A N 1
ATOM 671 C CA . ARG A 1 84 ? 9.660 0.893 -14.885 1.00 80.38 84 ARG A CA 1
ATOM 672 C C . ARG A 1 84 ? 8.499 0.109 -15.477 1.00 80.38 84 ARG A C 1
ATOM 674 O O . ARG A 1 84 ? 7.435 0.009 -14.881 1.00 80.38 84 ARG A O 1
ATOM 681 N N . HIS A 1 85 ? 8.780 -0.569 -16.591 1.00 76.06 85 HIS A N 1
ATOM 682 C CA . HIS A 1 85 ? 7.834 -1.480 -17.241 1.00 76.06 85 HIS A CA 1
ATOM 683 C C . HIS A 1 85 ? 7.372 -2.636 -16.336 1.00 76.06 85 HIS A C 1
ATOM 685 O O . HIS A 1 85 ? 6.221 -3.050 -16.425 1.00 76.06 85 HIS A O 1
ATOM 691 N N . ASP A 1 86 ? 8.247 -3.125 -15.449 1.00 86.25 86 ASP A N 1
ATOM 692 C CA . ASP A 1 86 ? 7.925 -4.150 -14.454 1.00 86.25 86 ASP A CA 1
ATOM 693 C C . ASP A 1 86 ? 7.927 -3.536 -13.050 1.00 86.25 86 ASP A C 1
ATOM 695 O O . ASP A 1 86 ? 8.985 -3.347 -12.433 1.00 86.25 86 ASP A O 1
ATOM 699 N N . PHE A 1 87 ? 6.743 -3.259 -12.505 1.00 91.06 87 PHE A N 1
ATOM 700 C CA . PHE A 1 87 ? 6.640 -2.744 -11.147 1.00 91.06 87 PHE A CA 1
ATOM 701 C C . PHE A 1 87 ? 6.899 -3.843 -10.103 1.00 91.06 87 PHE A C 1
ATOM 703 O O . PHE A 1 87 ? 6.384 -4.965 -10.162 1.00 91.06 87 PHE A O 1
ATOM 710 N N . SER A 1 88 ? 7.705 -3.504 -9.097 1.00 92.00 88 SER A N 1
ATOM 711 C CA . SER A 1 88 ? 7.936 -4.327 -7.910 1.00 92.00 88 SER A CA 1
ATOM 712 C C . SER A 1 88 ? 7.875 -3.450 -6.671 1.00 92.00 88 SER A C 1
ATOM 714 O O . SER A 1 88 ? 8.468 -2.373 -6.658 1.00 92.00 88 SER A O 1
ATOM 716 N N . CYS A 1 89 ? 7.207 -3.926 -5.617 1.00 91.06 89 CYS A N 1
ATOM 717 C CA . CYS A 1 89 ? 7.095 -3.190 -4.359 1.00 91.06 89 CYS A CA 1
ATOM 718 C C . CYS A 1 89 ? 8.486 -2.735 -3.865 1.00 91.06 89 CYS A C 1
ATOM 720 O O . CYS A 1 89 ? 9.373 -3.583 -3.710 1.00 91.06 89 CYS A O 1
ATOM 722 N N . PRO A 1 90 ? 8.693 -1.440 -3.560 1.00 90.25 90 PRO A N 1
ATOM 723 C CA . PRO A 1 90 ? 9.987 -0.934 -3.102 1.00 90.25 90 PRO A CA 1
ATOM 724 C C . PRO A 1 90 ? 10.507 -1.608 -1.828 1.00 90.25 90 PRO A C 1
ATOM 726 O O . PRO A 1 90 ? 11.722 -1.762 -1.686 1.00 90.25 90 PRO A O 1
ATOM 729 N N . ILE A 1 91 ? 9.602 -2.076 -0.962 1.00 88.62 91 ILE A N 1
ATOM 730 C CA . ILE A 1 91 ? 9.921 -2.688 0.333 1.00 88.62 91 ILE A CA 1
ATOM 731 C C . ILE A 1 91 ? 10.163 -4.195 0.187 1.00 88.62 91 ILE A C 1
ATOM 733 O O . ILE A 1 91 ? 11.270 -4.669 0.426 1.00 88.62 91 ILE A O 1
ATOM 737 N N . CYS A 1 92 ? 9.156 -4.959 -0.248 1.00 88.50 92 CYS A N 1
ATOM 738 C CA . CYS A 1 92 ? 9.221 -6.426 -0.241 1.00 88.50 92 CYS A CA 1
ATOM 739 C C . CYS A 1 92 ? 9.593 -7.059 -1.591 1.00 88.50 92 CYS A C 1
ATOM 741 O O . CYS A 1 92 ? 9.685 -8.280 -1.691 1.00 88.50 92 CYS A O 1
ATOM 743 N N . LYS A 1 93 ? 9.781 -6.249 -2.642 1.00 90.56 93 LYS A N 1
ATOM 744 C CA . LYS A 1 93 ? 10.128 -6.676 -4.013 1.00 90.56 93 LYS A CA 1
ATOM 745 C C . LYS A 1 93 ? 9.106 -7.596 -4.696 1.00 90.56 93 LYS A C 1
ATOM 747 O O . LYS A 1 93 ? 9.397 -8.160 -5.747 1.00 90.56 93 LYS A O 1
ATOM 752 N N . THR A 1 94 ? 7.894 -7.721 -4.151 1.00 88.56 94 THR A N 1
ATOM 753 C CA . THR A 1 94 ? 6.795 -8.443 -4.810 1.00 88.56 94 THR A CA 1
ATOM 754 C C . THR A 1 94 ? 6.467 -7.776 -6.145 1.00 88.56 94 THR A C 1
ATOM 756 O O . THR A 1 94 ? 6.183 -6.578 -6.175 1.00 88.56 94 THR A O 1
ATOM 759 N N . LYS A 1 95 ? 6.500 -8.551 -7.237 1.00 89.81 95 LYS A N 1
ATOM 760 C CA . LYS A 1 95 ? 6.080 -8.100 -8.570 1.00 89.81 95 LYS A CA 1
ATOM 761 C C . LYS A 1 95 ? 4.566 -7.921 -8.604 1.00 89.81 95 LYS A C 1
ATOM 763 O O . LYS A 1 95 ? 3.844 -8.844 -8.228 1.00 89.81 95 LYS A O 1
ATOM 768 N N . ILE A 1 96 ? 4.099 -6.766 -9.066 1.00 88.56 96 ILE A N 1
ATOM 769 C CA . ILE A 1 96 ? 2.671 -6.435 -9.160 1.00 88.56 96 ILE A CA 1
ATOM 770 C C . ILE A 1 96 ? 2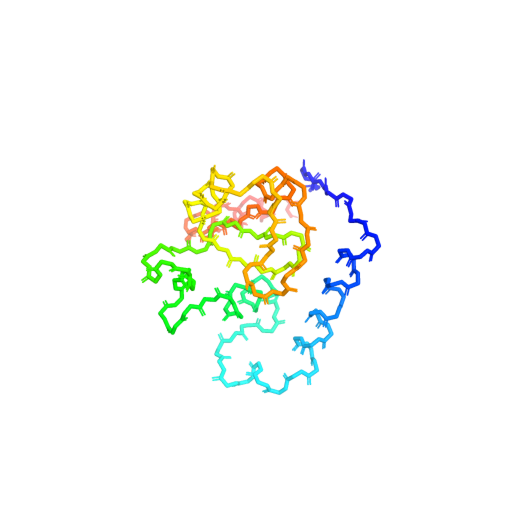.423 -5.879 -10.559 1.00 88.56 96 ILE A C 1
ATOM 772 O O . ILE A 1 96 ? 3.154 -4.998 -11.000 1.00 88.56 96 ILE A O 1
ATOM 776 N N . LYS A 1 97 ? 1.429 -6.429 -11.265 1.00 85.75 97 LYS A N 1
ATOM 777 C CA . LYS A 1 97 ? 1.170 -6.083 -12.669 1.00 85.75 97 LYS A CA 1
ATOM 778 C C . LYS A 1 97 ? 0.485 -4.727 -12.804 1.00 85.75 97 LYS A C 1
ATOM 780 O O . LYS A 1 97 ? 0.998 -3.883 -13.525 1.00 85.75 97 LYS A O 1
ATOM 785 N N . ASN A 1 98 ? -0.609 -4.511 -12.074 1.00 86.38 98 ASN A N 1
ATOM 786 C CA . ASN A 1 98 ? -1.367 -3.263 -12.119 1.00 86.38 98 ASN A CA 1
ATOM 787 C C . ASN A 1 98 ? -1.417 -2.655 -10.711 1.00 86.38 98 ASN A C 1
ATOM 789 O O . ASN A 1 98 ? -2.427 -2.762 -10.028 1.00 86.38 98 ASN A O 1
ATOM 793 N N . PRO A 1 99 ? -0.323 -2.061 -10.204 1.00 85.31 99 PRO A N 1
ATOM 794 C CA . PRO A 1 99 ? -0.240 -1.662 -8.801 1.00 85.31 99 PRO A CA 1
ATOM 795 C C . PRO A 1 99 ? -1.249 -0.585 -8.398 1.00 85.31 99 PRO A C 1
ATOM 797 O O . PRO A 1 99 ? -1.532 -0.511 -7.214 1.00 85.31 99 PRO A O 1
ATOM 800 N N . ILE A 1 100 ? -1.790 0.209 -9.332 1.00 86.50 100 ILE A N 1
ATOM 801 C CA . ILE A 1 100 ? -2.869 1.166 -9.043 1.00 86.50 100 ILE A CA 1
ATOM 802 C C . ILE A 1 100 ? -4.234 0.471 -9.082 1.00 86.50 100 ILE A C 1
ATOM 804 O O . ILE A 1 100 ? -4.949 0.507 -8.086 1.00 86.50 100 ILE A O 1
ATOM 808 N N . ASP A 1 101 ? -4.570 -0.224 -10.169 1.00 86.06 101 ASP A N 1
ATOM 809 C CA . ASP A 1 101 ? -5.883 -0.877 -10.314 1.00 86.06 101 ASP A CA 1
ATOM 810 C C . ASP A 1 101 ? -6.095 -2.014 -9.299 1.00 86.06 101 ASP A C 1
ATOM 812 O O . ASP A 1 101 ? -7.189 -2.210 -8.771 1.00 86.06 101 ASP A O 1
ATOM 816 N N . ASP A 1 102 ? -5.023 -2.739 -8.971 1.00 82.88 102 ASP A N 1
ATOM 817 C CA . ASP A 1 102 ? -5.022 -3.815 -7.983 1.00 82.88 102 ASP A CA 1
ATOM 818 C C . ASP A 1 102 ? -4.758 -3.287 -6.561 1.00 82.88 102 ASP A C 1
ATOM 820 O O . ASP A 1 102 ? -4.599 -4.085 -5.633 1.00 82.88 102 ASP A O 1
ATOM 824 N N . SER A 1 103 ? -4.712 -1.973 -6.333 1.00 82.81 103 SER A N 1
ATOM 825 C CA . SER A 1 103 ? -4.572 -1.420 -4.982 1.00 82.81 103 SER A CA 1
ATOM 826 C C . SER A 1 103 ? -5.892 -1.377 -4.215 1.00 82.81 103 SER A C 1
ATOM 828 O O . SER A 1 103 ? -6.962 -1.698 -4.736 1.00 82.81 103 SER A O 1
ATOM 830 N N . TRP A 1 104 ? -5.794 -1.044 -2.933 1.00 81.75 104 TRP A N 1
ATOM 831 C CA . TRP A 1 104 ? -6.918 -0.637 -2.106 1.00 81.75 104 TRP A CA 1
ATOM 832 C C . TRP A 1 104 ? -6.770 0.847 -1.816 1.00 81.75 104 TRP A C 1
ATOM 834 O O . TRP A 1 104 ? -5.700 1.288 -1.385 1.00 81.75 104 TRP A O 1
ATOM 844 N N . GLU A 1 105 ? -7.849 1.590 -2.028 1.00 78.56 105 GLU A N 1
ATOM 845 C CA . GLU A 1 105 ? -7.943 2.952 -1.526 1.00 78.56 105 GLU A CA 1
ATOM 846 C C . GLU A 1 105 ? -7.956 2.907 -0.003 1.00 78.56 105 GLU A C 1
ATOM 848 O O . GLU A 1 105 ? -8.638 2.080 0.614 1.00 78.56 105 GLU A O 1
ATOM 853 N N . VAL A 1 106 ? -7.164 3.781 0.602 1.00 73.62 106 VAL A N 1
ATOM 854 C CA . VAL A 1 106 ? -7.160 3.982 2.044 1.00 73.62 106 VAL A CA 1
ATOM 855 C C . VAL A 1 106 ? -8.163 5.099 2.319 1.00 73.62 106 VAL A C 1
ATOM 857 O O . VAL A 1 106 ? -7.844 6.253 2.045 1.00 73.62 106 VAL A O 1
ATOM 860 N N . PRO A 1 107 ? -9.387 4.797 2.793 1.00 70.56 107 PRO A N 1
ATOM 861 C CA . PRO A 1 107 ? -10.367 5.841 3.034 1.00 70.56 107 PRO A CA 1
ATOM 862 C C . PRO A 1 107 ? -9.900 6.744 4.174 1.00 70.56 107 PRO A C 1
ATOM 864 O O . PRO A 1 107 ? -9.376 6.265 5.187 1.00 70.56 107 PRO A O 1
ATOM 867 N N . ASP A 1 108 ? -10.151 8.041 4.020 1.00 74.75 108 ASP A N 1
ATOM 868 C CA . ASP A 1 108 ? -9.960 9.005 5.094 1.00 74.75 108 ASP A CA 1
ATOM 869 C C . ASP A 1 108 ? -10.803 8.629 6.316 1.00 74.75 108 ASP A C 1
ATOM 871 O O . ASP A 1 108 ? -11.900 8.066 6.215 1.00 74.75 108 ASP A O 1
ATOM 875 N N . ALA A 1 109 ? -10.290 8.964 7.501 1.00 76.25 109 ALA A N 1
ATOM 876 C CA . ALA A 1 109 ? -11.069 8.821 8.718 1.00 76.25 109 ALA A CA 1
ATOM 877 C C . ALA A 1 109 ? -12.317 9.722 8.623 1.00 76.25 109 ALA A C 1
ATOM 879 O O . ALA A 1 109 ? -12.171 10.922 8.363 1.00 76.25 109 ALA A O 1
AT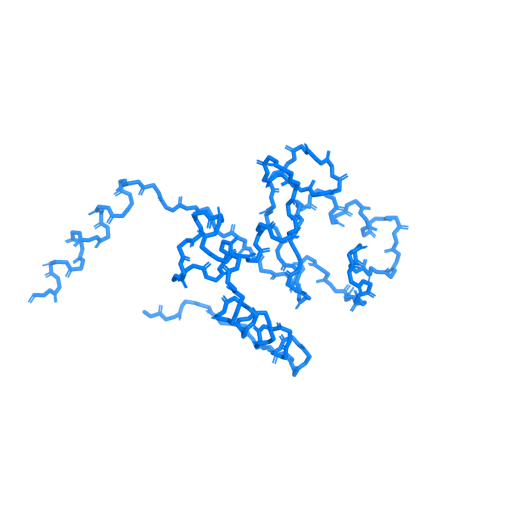OM 880 N N . PRO A 1 110 ? -13.530 9.185 8.856 1.00 83.25 110 PRO A N 1
ATOM 881 C CA . PRO A 1 110 ? -14.742 9.985 8.781 1.00 83.25 110 PRO A CA 1
ATOM 882 C C . PRO A 1 110 ? -14.693 11.094 9.828 1.00 83.25 110 PRO A C 1
ATOM 884 O O . PRO A 1 110 ? -14.214 10.901 10.954 1.00 83.25 110 PRO A O 1
ATOM 887 N N . ASN A 1 111 ? -15.211 12.266 9.478 1.00 89.00 111 ASN A N 1
ATOM 888 C CA . ASN A 1 111 ? -15.257 13.366 10.435 1.00 89.00 111 ASN A CA 1
ATOM 889 C C . ASN A 1 111 ? -16.371 13.149 11.474 1.00 89.00 111 ASN A C 1
ATOM 891 O O . ASN A 1 111 ? -17.311 12.374 11.288 1.00 89.00 111 ASN A O 1
ATOM 895 N N . GLN A 1 112 ? -16.287 13.870 12.594 1.00 91.75 112 GLN A N 1
ATOM 896 C CA . GLN A 1 112 ? -17.237 13.719 13.700 1.00 91.75 112 GLN A CA 1
ATOM 897 C C . GLN A 1 112 ? -18.699 13.941 13.269 1.00 91.75 112 GLN A C 1
ATOM 899 O O . GLN A 1 112 ? -19.605 13.293 13.794 1.00 91.75 112 GLN A O 1
ATOM 904 N N . SER A 1 113 ? -18.944 14.845 12.318 1.00 93.88 113 SER A N 1
ATOM 905 C CA . SER A 1 113 ? -20.292 15.145 11.829 1.00 93.88 113 SER A CA 1
ATOM 906 C C . SER A 1 113 ? -20.888 13.976 11.047 1.00 93.88 113 SER A C 1
ATOM 908 O O . SER A 1 113 ? -22.055 13.650 11.263 1.00 93.88 113 SER A O 1
ATOM 910 N N . GLU A 1 114 ? -20.096 13.316 10.200 1.00 91.31 114 GLU A N 1
ATOM 911 C CA . GLU A 1 114 ? -20.494 12.110 9.458 1.00 91.31 114 GLU A CA 1
ATOM 912 C C . GLU A 1 114 ? -20.839 10.962 10.403 1.00 91.31 114 GLU A C 1
ATOM 914 O O . GLU A 1 114 ? -21.910 10.363 10.289 1.00 91.31 114 GLU A O 1
ATOM 919 N N . VAL A 1 115 ? -19.983 10.714 11.400 1.00 92.81 115 VAL A N 1
ATOM 920 C CA . VAL A 1 115 ? -20.230 9.684 12.421 1.00 92.81 115 VAL A CA 1
ATOM 921 C C . VAL A 1 115 ? -21.533 9.973 13.169 1.00 92.81 115 VAL A C 1
ATOM 923 O O . VAL A 1 115 ? -22.379 9.092 13.324 1.00 92.81 115 VAL A O 1
ATOM 926 N N . ASN A 1 116 ? -21.743 11.222 13.592 1.00 94.69 116 ASN A N 1
ATOM 927 C CA . ASN A 1 116 ? -22.959 11.628 14.294 1.00 94.69 116 ASN A CA 1
ATOM 928 C C . ASN A 1 116 ? -24.221 11.481 13.431 1.00 94.69 116 ASN A C 1
ATOM 930 O O . ASN A 1 116 ? -25.276 11.121 13.955 1.00 94.69 116 ASN A O 1
ATOM 934 N N . ALA A 1 117 ? -24.142 11.787 12.134 1.00 94.44 117 ALA A N 1
ATOM 935 C CA . ALA A 1 117 ? -25.259 11.631 11.207 1.00 94.44 117 ALA A CA 1
ATOM 936 C C . ALA A 1 117 ? -25.640 10.153 11.044 1.00 94.44 117 ALA A C 1
ATOM 938 O O . ALA A 1 117 ? -26.810 9.809 11.216 1.00 94.44 117 ALA A O 1
ATOM 939 N N . TYR A 1 118 ? -24.650 9.282 10.835 1.00 91.31 118 TYR A N 1
ATOM 940 C CA . TYR A 1 118 ? -24.856 7.839 10.728 1.00 91.31 118 TYR A CA 1
ATOM 941 C C . TYR A 1 118 ? -25.479 7.245 11.999 1.00 91.31 118 TYR A C 1
ATOM 943 O O . TYR A 1 118 ? -26.467 6.519 11.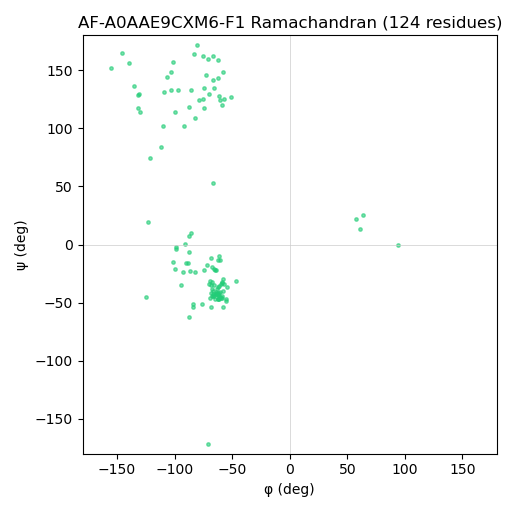932 1.00 91.31 118 TYR A O 1
ATOM 951 N N . LEU A 1 119 ? -24.971 7.599 13.184 1.00 95.06 119 LEU A N 1
ATOM 952 C CA . LEU A 1 119 ? -25.529 7.104 14.450 1.00 95.06 119 LEU A CA 1
ATOM 953 C C . LEU A 1 119 ? -26.993 7.526 14.648 1.00 95.06 119 LEU A C 1
ATOM 955 O O . LEU A 1 119 ? -27.790 6.749 15.171 1.00 95.06 119 LEU A O 1
ATOM 959 N N . LYS A 1 120 ? -27.369 8.733 14.205 1.00 94.81 120 LYS A N 1
ATOM 960 C CA . LYS A 1 120 ? -28.767 9.196 14.221 1.00 94.81 120 LYS A CA 1
ATOM 961 C C . LYS A 1 120 ? -29.651 8.447 13.228 1.00 94.81 120 LYS A C 1
ATOM 963 O O . LYS A 1 120 ? -30.849 8.344 13.461 1.00 94.81 120 LYS A O 1
ATOM 968 N N . GLU A 1 121 ? -29.112 7.993 12.102 1.00 94.19 121 GLU A N 1
ATOM 969 C CA . GLU A 1 121 ? -29.829 7.123 11.163 1.00 94.19 121 GLU A CA 1
ATOM 970 C C . GLU A 1 121 ? -30.072 5.750 11.772 1.00 94.19 121 GLU A C 1
ATOM 972 O O . GLU A 1 121 ? -31.223 5.357 11.918 1.00 94.19 121 GLU A O 1
ATOM 977 N N . VAL A 1 122 ? -29.022 5.088 12.256 1.00 94.25 122 VAL A N 1
ATOM 978 C CA . VAL A 1 122 ? -29.130 3.760 12.876 1.00 94.25 122 VAL A CA 1
ATOM 979 C C . VAL A 1 122 ? -30.082 3.766 14.074 1.00 94.25 122 VAL A C 1
ATOM 981 O O . VAL A 1 122 ? -30.874 2.846 14.233 1.00 94.25 122 VAL A O 1
ATOM 984 N N . ALA A 1 123 ? -30.050 4.814 14.902 1.00 92.81 123 ALA A N 1
ATOM 985 C CA . ALA A 1 123 ? -30.952 4.943 16.045 1.00 92.81 123 ALA A CA 1
ATOM 986 C C . ALA A 1 123 ? -32.429 5.149 15.659 1.00 92.81 123 ALA A C 1
ATOM 988 O O . ALA A 1 123 ? -33.291 4.952 16.508 1.00 92.81 123 ALA A O 1
ATOM 989 N N . ARG A 1 124 ? -32.730 5.573 14.423 1.00 88.62 124 ARG A N 1
ATOM 990 C CA . ARG A 1 124 ? -34.109 5.688 13.913 1.00 88.62 124 ARG A CA 1
ATOM 991 C C . ARG A 1 124 ? -34.665 4.361 13.400 1.00 88.62 124 ARG A C 1
ATOM 993 O O . ARG A 1 124 ? -35.883 4.221 13.352 1.00 88.62 124 ARG A O 1
ATOM 1000 N N . ASP A 1 125 ? -33.790 3.433 13.022 1.00 81.69 125 ASP A N 1
ATOM 1001 C CA . ASP A 1 125 ? -34.148 2.113 12.492 1.00 81.69 125 ASP A CA 1
ATOM 1002 C C . ASP A 1 125 ? -34.267 1.033 13.593 1.00 81.69 125 ASP A C 1
ATOM 1004 O O . ASP A 1 125 ? -34.551 -0.129 13.291 1.00 81.69 125 ASP A O 1
ATOM 1008 N N . LEU A 1 126 ? -34.044 1.412 14.859 1.00 67.19 126 LEU A N 1
ATOM 1009 C CA . LEU A 1 126 ? -34.193 0.590 16.069 1.00 67.19 126 LEU A CA 1
ATOM 1010 C C . LEU A 1 126 ? -35.514 0.890 16.787 1.00 67.19 126 LEU A C 1
ATOM 1012 O O . LEU A 1 126 ? -36.128 -0.084 17.280 1.00 67.19 126 LEU A O 1
#

Organism: Caenorhabditis briggsae (NCBI:txid6238)

Secondary structure (DSSP, 8-state):
------PPPHHHHHHHHHHHHHHHH-GGGGTTT--TT-HHHHHHHHSB-TTSSBTTTSSS---EE-TTS-EE-HHHHHHHHHH-SS-B-TTT--B-SSTTTTSEE-PPPPPHHHHHHHHHHHTT--